Protein AF-A0AAW0W6K5-F1 (afdb_monomer_lite)

InterPro domains:
  IPR013633 siRNA-mediated silencing protein NRDE-2 [PTHR13471] (7-95)

Radius of gyration: 25.87 Å; chains: 1; bounding box: 77×44×67 Å

Secondary structure (DSSP, 8-state):
-HHHHHHHHHHHHHHHHTSHHHHT-HHHHHHHHHHHHHH-HHHHHHHHHHHHHH-TT-HHHHHHHHHH-GGGHHHHHHHHHHTTPPPSS-HHHHHHHHHHHHHHHHHHHTTSS------------

Structure (mmCIF, N/CA/C/O backbone):
data_AF-A0AAW0W6K5-F1
#
_entry.id   AF-A0AAW0W6K5-F1
#
loop_
_atom_site.group_PDB
_atom_site.id
_atom_site.type_symbol
_atom_site.label_atom_id
_atom_site.label_alt_id
_atom_site.label_comp_id
_atom_site.label_asym_id
_atom_site.label_entity_id
_atom_site.label_seq_id
_atom_site.pdbx_PDB_ins_code
_atom_site.Cartn_x
_atom_site.Cartn_y
_atom_site.Cartn_z
_atom_site.occupancy
_atom_site.B_iso_or_equiv
_atom_site.auth_seq_id
_atom_site.auth_comp_id
_atom_site.auth_asym_id
_atom_site.auth_atom_id
_atom_site.pdbx_PDB_model_num
ATOM 1 N N . GLY A 1 1 ? 2.054 -27.360 -5.277 1.00 45.12 1 GLY A N 1
ATOM 2 C CA . GLY A 1 1 ? 1.456 -26.796 -6.505 1.00 45.12 1 GLY A CA 1
ATOM 3 C C . GLY A 1 1 ? 1.586 -25.283 -6.573 1.00 45.12 1 GLY A C 1
ATOM 4 O O . GLY A 1 1 ? 2.397 -24.798 -7.345 1.00 45.12 1 GLY A O 1
ATOM 5 N N . LEU A 1 2 ? 0.851 -24.536 -5.741 1.00 44.41 2 LEU A N 1
ATOM 6 C CA . LEU A 1 2 ? 0.751 -23.063 -5.811 1.00 44.41 2 LEU A CA 1
ATOM 7 C C . LEU A 1 2 ? 1.974 -22.266 -5.303 1.00 44.41 2 LEU A C 1
ATOM 9 O O . LEU A 1 2 ? 2.202 -21.140 -5.736 1.00 44.41 2 LEU A O 1
ATOM 13 N N . LEU A 1 3 ? 2.807 -22.842 -4.431 1.00 55.03 3 LEU A N 1
ATOM 14 C CA . LEU A 1 3 ? 3.977 -22.144 -3.867 1.00 55.03 3 LEU A CA 1
ATOM 15 C C . LEU A 1 3 ? 5.143 -21.982 -4.868 1.00 55.03 3 LEU A C 1
ATOM 17 O O . LEU A 1 3 ? 5.935 -21.051 -4.759 1.00 55.03 3 LEU A O 1
ATOM 21 N N . SER A 1 4 ? 5.246 -22.854 -5.881 1.00 55.41 4 SER A N 1
ATOM 22 C CA . SER A 1 4 ? 6.337 -22.810 -6.874 1.00 55.41 4 SER A CA 1
ATOM 23 C C . SER A 1 4 ? 6.151 -21.683 -7.902 1.00 55.41 4 SER A C 1
ATOM 25 O O . SER A 1 4 ? 7.096 -20.956 -8.218 1.00 55.41 4 SER A O 1
ATOM 27 N N . CYS A 1 5 ? 4.919 -21.468 -8.383 1.00 62.62 5 CYS A N 1
ATOM 28 C CA . CYS A 1 5 ? 4.609 -20.355 -9.283 1.00 62.62 5 CYS A CA 1
ATOM 29 C C . CYS A 1 5 ? 4.612 -18.996 -8.568 1.00 62.62 5 CYS A C 1
ATOM 31 O O . CYS A 1 5 ? 4.923 -17.992 -9.210 1.00 62.62 5 CYS A O 1
ATOM 33 N N . GLY A 1 6 ? 4.352 -18.972 -7.254 1.00 77.75 6 GLY A N 1
ATOM 34 C CA . GLY A 1 6 ? 4.415 -17.765 -6.426 1.00 77.75 6 GLY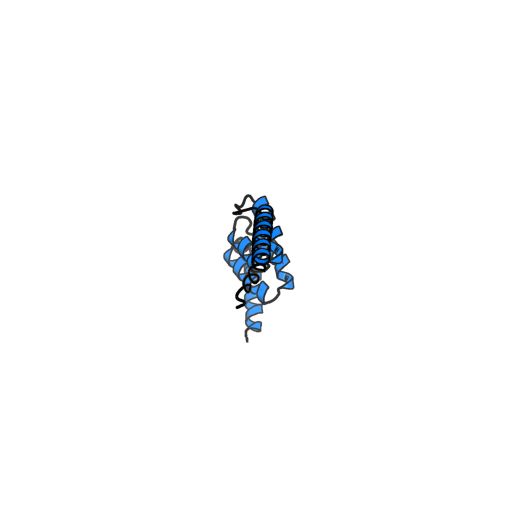 A CA 1
ATOM 35 C C . GLY A 1 6 ? 5.779 -17.077 -6.494 1.00 77.75 6 GLY A C 1
ATOM 36 O O . GLY A 1 6 ? 5.845 -15.896 -6.820 1.00 77.75 6 GLY A O 1
ATOM 37 N N . HIS A 1 7 ? 6.878 -17.822 -6.326 1.00 84.56 7 HIS A N 1
ATOM 38 C CA . HIS A 1 7 ? 8.234 -17.257 -6.398 1.00 84.56 7 HIS A CA 1
ATOM 39 C C . HIS A 1 7 ? 8.591 -16.702 -7.785 1.00 84.56 7 HIS A C 1
ATOM 41 O O . HIS A 1 7 ? 9.264 -15.676 -7.899 1.00 84.56 7 HIS A O 1
ATOM 47 N N . ARG A 1 8 ? 8.147 -17.363 -8.864 1.00 89.56 8 ARG A N 1
ATOM 48 C CA . ARG A 1 8 ? 8.369 -16.866 -10.232 1.00 89.56 8 ARG A CA 1
ATOM 49 C C . ARG A 1 8 ? 7.598 -15.573 -10.476 1.00 89.56 8 ARG A C 1
ATOM 51 O O . ARG A 1 8 ? 8.182 -14.620 -10.988 1.00 89.56 8 ARG A O 1
ATOM 58 N N . LEU A 1 9 ? 6.322 -15.538 -10.094 1.00 92.25 9 LEU A N 1
ATOM 59 C CA . LEU A 1 9 ? 5.481 -14.352 -10.229 1.00 92.25 9 LEU A CA 1
ATOM 60 C C . LEU A 1 9 ? 6.034 -13.191 -9.396 1.00 92.25 9 LEU A C 1
ATOM 62 O O .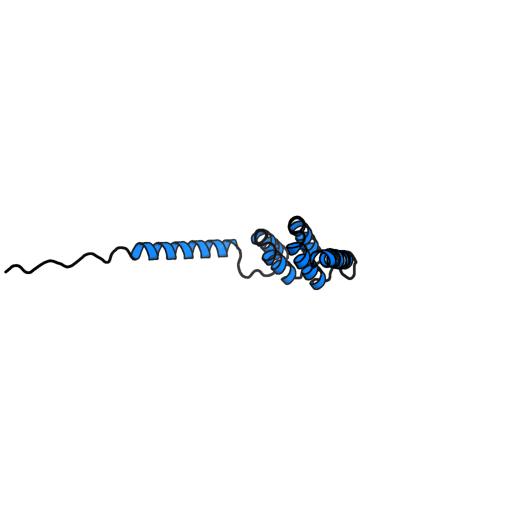 LEU A 1 9 ? 6.198 -12.092 -9.918 1.00 92.25 9 LEU A O 1
ATOM 66 N N . GLU A 1 10 ? 6.416 -13.452 -8.147 1.00 92.44 10 GLU A N 1
ATOM 67 C CA . GLU A 1 10 ? 7.037 -12.462 -7.269 1.00 92.44 10 GLU A CA 1
ATOM 68 C C . GLU A 1 10 ? 8.308 -11.886 -7.894 1.00 92.44 10 GLU A C 1
ATOM 70 O O . GLU A 1 10 ? 8.485 -10.672 -7.942 1.00 92.44 10 GLU A O 1
ATOM 75 N N . ASN A 1 11 ? 9.170 -12.737 -8.456 1.00 93.88 11 ASN A N 1
ATOM 76 C CA . ASN A 1 11 ? 10.382 -12.291 -9.135 1.00 93.88 11 ASN A CA 1
ATOM 77 C C . ASN A 1 11 ? 10.092 -11.401 -10.349 1.00 93.88 11 ASN A C 1
ATOM 79 O O . ASN A 1 11 ? 10.813 -10.424 -10.560 1.00 93.88 11 ASN A O 1
ATOM 83 N N . VAL A 1 12 ? 9.066 -11.719 -11.144 1.00 95.19 12 VAL A N 1
ATOM 84 C CA . VAL A 1 12 ? 8.657 -10.890 -12.289 1.00 95.19 12 VAL A CA 1
ATOM 85 C C . VAL A 1 12 ? 8.120 -9.544 -11.811 1.00 95.19 12 VAL A C 1
ATOM 87 O O . VAL A 1 12 ? 8.580 -8.511 -12.293 1.00 95.19 12 VAL A O 1
ATOM 90 N N . LEU A 1 13 ? 7.214 -9.539 -10.831 1.00 96.19 13 LEU A N 1
ATOM 91 C CA . LEU A 1 13 ? 6.620 -8.315 -10.289 1.00 96.19 13 LEU A CA 1
ATOM 92 C C . LEU A 1 13 ? 7.673 -7.424 -9.630 1.00 96.19 13 LEU A C 1
ATOM 94 O O . LEU A 1 13 ? 7.770 -6.246 -9.963 1.00 96.19 13 LEU A O 1
ATOM 98 N N . ARG A 1 14 ? 8.543 -8.000 -8.793 1.00 96.00 14 ARG A N 1
ATOM 99 C CA . ARG A 1 14 ? 9.673 -7.316 -8.152 1.00 96.00 14 ARG A CA 1
ATOM 100 C C . ARG A 1 14 ? 10.598 -6.650 -9.165 1.00 96.00 14 ARG A C 1
ATOM 102 O O . ARG A 1 14 ? 11.005 -5.505 -8.970 1.00 96.00 14 ARG A O 1
ATOM 109 N N . LYS A 1 15 ? 10.945 -7.352 -10.249 1.00 96.31 15 LYS A N 1
ATOM 110 C CA . LYS A 1 15 ? 11.736 -6.777 -11.348 1.00 96.31 15 LYS A CA 1
ATOM 111 C C . LYS A 1 15 ? 10.965 -5.671 -12.064 1.00 96.31 15 LYS A C 1
ATOM 113 O O . LYS A 1 15 ? 11.560 -4.646 -12.379 1.00 96.31 15 LYS A O 1
ATOM 118 N N . GLY A 1 16 ? 9.669 -5.862 -12.292 1.00 96.62 16 GLY A N 1
ATOM 119 C CA . GLY A 1 16 ? 8.806 -4.880 -12.936 1.00 96.62 16 GLY A CA 1
ATOM 120 C C . GLY A 1 16 ? 8.749 -3.560 -12.164 1.00 96.62 16 GLY A C 1
ATOM 121 O O . GLY A 1 16 ? 9.069 -2.518 -12.729 1.00 96.62 16 GLY A O 1
ATOM 122 N N . VAL A 1 17 ? 8.461 -3.604 -10.859 1.00 97.25 17 VAL A N 1
ATOM 123 C CA . VAL A 1 17 ? 8.404 -2.401 -10.006 1.00 97.25 17 VAL A CA 1
ATOM 124 C C . VAL A 1 17 ? 9.773 -1.768 -9.736 1.00 97.25 17 VAL A C 1
ATOM 126 O O . VAL A 1 17 ? 9.847 -0.664 -9.212 1.00 97.25 17 VAL A O 1
ATOM 129 N N . SER A 1 18 ? 10.877 -2.451 -10.057 1.00 95.81 18 SER A N 1
ATOM 130 C CA . SER A 1 18 ? 12.235 -1.916 -9.860 1.00 95.81 18 SER A CA 1
ATOM 131 C C . SER A 1 18 ? 12.776 -1.167 -11.081 1.00 95.81 18 SER A C 1
ATOM 133 O O . SER A 1 18 ? 13.848 -0.578 -11.000 1.00 95.81 18 SER A O 1
ATOM 135 N N . ARG A 1 19 ? 12.070 -1.190 -12.218 1.00 95.12 19 ARG A N 1
ATOM 136 C CA . ARG A 1 19 ? 12.485 -0.510 -13.455 1.00 95.12 19 ARG A CA 1
ATOM 137 C C . ARG A 1 19 ? 11.748 0.828 -13.614 1.00 95.12 19 ARG A C 1
ATOM 139 O O . ARG A 1 19 ? 10.573 0.877 -13.265 1.00 95.12 19 ARG A O 1
ATOM 146 N N . PRO A 1 20 ? 12.356 1.866 -14.220 1.00 90.94 20 PRO A N 1
ATOM 147 C CA . PRO A 1 20 ? 11.713 3.172 -14.421 1.00 90.94 20 PRO A CA 1
ATOM 148 C C . PRO A 1 20 ? 10.323 3.168 -15.093 1.00 90.94 20 PRO A C 1
ATOM 150 O O . PRO A 1 20 ? 9.470 3.936 -14.669 1.00 90.94 20 PRO A O 1
ATOM 153 N N . PRO A 1 21 ? 10.016 2.324 -16.100 1.00 86.12 21 PRO A N 1
ATOM 154 C CA . PRO A 1 21 ? 8.655 2.286 -16.646 1.00 86.12 21 PRO A CA 1
ATOM 155 C C . PRO A 1 21 ? 7.628 1.639 -15.700 1.00 86.12 21 PRO A C 1
ATOM 157 O O . PRO A 1 21 ? 6.433 1.869 -15.846 1.00 86.12 21 PRO A O 1
ATOM 160 N N . GLY A 1 22 ? 8.064 0.797 -14.758 1.00 93.12 22 GLY A N 1
ATOM 161 C CA . GLY A 1 22 ? 7.172 0.019 -13.894 1.00 93.12 22 GLY A CA 1
ATOM 162 C C . GLY A 1 22 ? 7.098 0.516 -12.453 1.00 93.12 22 GLY A C 1
ATOM 163 O O . GLY A 1 22 ? 6.103 0.261 -11.778 1.00 93.12 22 GLY A O 1
ATOM 164 N N . ASN A 1 23 ? 8.105 1.247 -11.974 1.00 95.88 23 ASN A N 1
ATOM 165 C CA . ASN A 1 23 ? 8.136 1.757 -10.607 1.00 95.88 23 ASN A CA 1
ATOM 166 C C . ASN A 1 23 ? 7.049 2.811 -10.359 1.00 95.88 23 ASN A C 1
ATOM 168 O O . ASN A 1 23 ? 6.595 2.905 -9.239 1.00 95.88 23 ASN A O 1
ATOM 172 N N . HIS A 1 24 ? 6.553 3.537 -11.358 1.00 96.25 24 HIS A N 1
ATOM 173 C CA . HIS A 1 24 ? 5.425 4.466 -11.194 1.00 96.25 24 HIS A CA 1
ATOM 174 C C . HIS A 1 24 ? 4.084 3.877 -11.655 1.00 96.25 24 HIS A C 1
ATOM 176 O O . HIS A 1 24 ? 3.102 4.604 -11.770 1.00 96.25 24 HIS A O 1
ATOM 182 N N . CYS A 1 25 ? 4.018 2.566 -11.928 1.00 97.19 25 CYS A N 1
ATOM 183 C CA . CYS A 1 25 ? 2.801 1.893 -12.378 1.00 97.19 25 CYS A CA 1
ATOM 184 C C . CYS A 1 25 ? 1.965 1.407 -11.177 1.00 97.19 25 CYS A C 1
ATOM 186 O O . CYS A 1 25 ? 2.339 0.417 -10.537 1.00 97.19 25 CYS A O 1
ATOM 188 N N . PRO A 1 26 ? 0.798 2.011 -10.879 1.00 97.19 26 PRO A N 1
ATOM 189 C CA . PRO A 1 26 ? 0.045 1.659 -9.677 1.00 97.19 26 PRO A CA 1
ATOM 190 C C . PRO A 1 26 ? -0.527 0.244 -9.729 1.00 97.19 26 PRO A C 1
ATOM 192 O O . PRO A 1 26 ? -0.542 -0.449 -8.719 1.00 97.19 26 PRO A O 1
ATOM 195 N N . LEU A 1 27 ? -0.968 -0.216 -10.904 1.00 97.25 27 LEU A N 1
ATOM 196 C CA . LEU A 1 27 ? -1.498 -1.574 -11.073 1.00 97.25 27 LEU A CA 1
ATOM 197 C C . LEU A 1 27 ? -0.449 -2.636 -10.729 1.00 97.25 27 LEU A C 1
ATOM 199 O O . LEU A 1 27 ? -0.766 -3.630 -10.076 1.00 97.25 27 LEU A O 1
ATOM 203 N N . LEU A 1 28 ? 0.806 -2.398 -11.116 1.00 97.38 28 LEU A N 1
ATOM 204 C CA . LEU A 1 28 ? 1.903 -3.317 -10.848 1.00 97.38 28 LEU A CA 1
ATOM 205 C C . LEU A 1 28 ? 2.231 -3.385 -9.351 1.00 97.38 28 LEU A C 1
ATOM 207 O O . LEU A 1 28 ? 2.424 -4.477 -8.817 1.00 97.38 28 LEU A O 1
ATOM 211 N N . TRP A 1 29 ? 2.219 -2.240 -8.663 1.00 98.06 29 TRP A N 1
ATOM 212 C CA . TRP A 1 29 ? 2.364 -2.189 -7.206 1.00 98.06 29 TRP A CA 1
ATOM 213 C C . TRP A 1 29 ? 1.232 -2.889 -6.476 1.00 98.06 29 TRP A C 1
ATOM 215 O O . TRP A 1 29 ? 1.501 -3.681 -5.580 1.00 98.06 29 TRP A O 1
ATOM 225 N N . ARG A 1 30 ? -0.020 -2.643 -6.868 1.00 97.88 30 ARG A N 1
ATOM 226 C CA . ARG A 1 30 ? -1.193 -3.279 -6.251 1.00 97.88 30 ARG A CA 1
ATOM 227 C C . ARG A 1 30 ? -1.125 -4.801 -6.370 1.00 97.88 30 ARG A C 1
ATOM 229 O O . ARG A 1 30 ? -1.336 -5.499 -5.382 1.00 97.88 30 ARG A O 1
ATOM 236 N N . LEU A 1 31 ? -0.745 -5.314 -7.543 1.00 96.75 31 LEU A N 1
ATOM 237 C CA . LEU A 1 31 ? -0.563 -6.750 -7.761 1.00 96.75 31 LEU A CA 1
ATOM 238 C C . LEU A 1 31 ? 0.595 -7.321 -6.925 1.00 96.75 31 LEU A C 1
ATOM 240 O O . LEU A 1 31 ? 0.467 -8.399 -6.346 1.00 96.75 31 LEU A O 1
ATOM 244 N N . TYR A 1 32 ? 1.713 -6.597 -6.831 1.00 97.25 32 TYR A N 1
ATOM 245 C CA . TYR A 1 32 ? 2.862 -7.034 -6.038 1.00 97.25 32 TYR A CA 1
ATOM 246 C C . TYR A 1 32 ? 2.569 -7.036 -4.532 1.00 97.25 32 TYR A C 1
ATOM 248 O O . TYR A 1 32 ? 2.897 -8.006 -3.851 1.00 97.25 32 TYR A O 1
ATOM 256 N N . LEU A 1 33 ? 1.897 -5.999 -4.028 1.00 97.62 33 LEU A N 1
ATOM 257 C CA . LEU A 1 33 ? 1.448 -5.904 -2.639 1.00 97.62 33 LEU A CA 1
ATOM 258 C C . LEU A 1 33 ? 0.485 -7.038 -2.283 1.00 97.62 33 LEU A C 1
ATOM 260 O O . LEU A 1 33 ? 0.687 -7.699 -1.268 1.00 97.62 33 LEU A O 1
ATOM 264 N N . ALA A 1 34 ? -0.513 -7.305 -3.132 1.00 96.31 34 ALA A N 1
ATOM 265 C CA . ALA A 1 34 ? -1.461 -8.395 -2.918 1.00 96.31 34 ALA A CA 1
ATOM 266 C C . ALA A 1 34 ? -0.755 -9.758 -2.848 1.00 96.31 34 ALA A C 1
ATOM 268 O O . ALA A 1 34 ? -1.036 -10.556 -1.955 1.00 96.31 34 ALA A O 1
ATOM 269 N N . LEU A 1 35 ? 0.214 -10.010 -3.737 1.00 95.50 35 LEU A N 1
ATOM 270 C CA . LEU A 1 35 ? 0.996 -11.244 -3.698 1.00 95.50 35 LEU A CA 1
ATOM 271 C C . LEU A 1 35 ? 1.812 -11.350 -2.403 1.00 95.50 35 LEU A C 1
ATOM 273 O O . LEU A 1 35 ? 1.708 -12.353 -1.700 1.00 95.50 35 LEU A O 1
ATOM 277 N N . VAL A 1 36 ? 2.580 -10.315 -2.053 1.00 95.44 36 VAL A N 1
ATOM 278 C CA . VAL A 1 36 ? 3.447 -10.319 -0.862 1.00 95.44 36 VAL A CA 1
ATOM 279 C C . VAL A 1 36 ? 2.649 -10.399 0.436 1.00 95.44 36 VAL A C 1
ATOM 281 O O . VAL A 1 36 ? 3.107 -11.037 1.379 1.00 95.44 36 VAL A O 1
ATOM 284 N N . ALA A 1 37 ? 1.440 -9.840 0.486 1.00 95.31 37 ALA A N 1
ATOM 285 C CA . ALA A 1 37 ? 0.554 -9.996 1.635 1.00 95.31 37 ALA A CA 1
ATOM 286 C C . ALA A 1 37 ? 0.218 -11.470 1.913 1.00 95.31 37 ALA A C 1
ATOM 288 O O . ALA A 1 37 ? 0.149 -11.876 3.070 1.00 95.31 37 ALA A O 1
ATOM 289 N N . THR A 1 38 ? 0.074 -12.281 0.859 1.00 92.31 38 THR A N 1
ATOM 290 C CA . THR A 1 38 ? -0.212 -13.719 0.986 1.00 92.31 38 THR A CA 1
ATOM 291 C C . THR A 1 38 ? 1.038 -14.577 1.182 1.00 92.31 38 THR A C 1
ATOM 293 O O . THR A 1 38 ? 0.972 -15.595 1.866 1.00 92.31 38 THR A O 1
ATOM 296 N N . THR A 1 39 ? 2.182 -14.195 0.601 1.00 91.81 39 THR A N 1
ATOM 297 C CA . THR A 1 39 ? 3.394 -15.034 0.612 1.00 91.81 39 THR A CA 1
ATOM 298 C C . THR A 1 39 ? 4.389 -14.661 1.708 1.00 91.81 39 THR A C 1
ATOM 300 O O . THR A 1 39 ? 5.051 -15.537 2.260 1.00 91.81 39 THR A O 1
ATOM 303 N N . GLN A 1 40 ? 4.539 -13.370 2.014 1.00 92.19 40 GLN A N 1
ATOM 304 C CA . GLN A 1 40 ? 5.583 -12.831 2.890 1.00 92.19 40 GLN A CA 1
ATOM 305 C C . GLN A 1 40 ? 5.069 -11.628 3.709 1.00 92.19 40 GLN A C 1
ATOM 307 O O . GLN A 1 40 ? 5.607 -10.521 3.594 1.00 92.19 40 GLN A O 1
ATOM 312 N N . PRO A 1 41 ? 4.080 -11.824 4.603 1.00 92.19 41 PRO A N 1
ATOM 313 C CA . PRO A 1 41 ? 3.440 -10.730 5.343 1.00 92.19 41 PRO A CA 1
ATOM 314 C C . PRO A 1 41 ? 4.426 -9.911 6.190 1.00 92.19 41 PRO A C 1
ATOM 316 O O . PRO A 1 41 ? 4.257 -8.706 6.350 1.00 92.19 41 PRO A O 1
ATOM 319 N N . LYS A 1 42 ? 5.525 -10.524 6.659 1.00 95.56 42 LYS A N 1
ATOM 320 C CA . LYS A 1 42 ? 6.592 -9.837 7.410 1.00 95.56 42 LYS A CA 1
ATOM 321 C C . LYS A 1 42 ? 7.275 -8.711 6.620 1.00 95.56 42 LYS A C 1
ATOM 323 O O . LYS A 1 42 ? 7.768 -7.769 7.226 1.00 95.56 42 LYS A O 1
ATOM 328 N N . LYS A 1 43 ? 7.308 -8.796 5.284 1.00 95.19 43 LYS A N 1
ATOM 329 C CA . LYS A 1 43 ? 7.905 -7.776 4.400 1.00 95.19 43 LYS A CA 1
ATOM 330 C C . LYS A 1 43 ? 6.888 -6.762 3.879 1.00 95.19 43 LYS A C 1
ATOM 332 O O . LYS A 1 43 ? 7.270 -5.786 3.237 1.00 95.19 43 LYS A O 1
ATOM 337 N N . LEU A 1 44 ? 5.597 -6.986 4.132 1.00 97.06 44 LEU A N 1
ATOM 338 C CA . LEU A 1 44 ? 4.524 -6.192 3.544 1.00 97.06 44 LEU A CA 1
ATOM 339 C C . LEU A 1 44 ? 4.618 -4.717 3.946 1.00 97.06 44 LEU A C 1
ATOM 341 O O . LEU A 1 44 ? 4.442 -3.857 3.092 1.00 97.06 44 LEU A O 1
ATOM 345 N N . ARG A 1 45 ? 4.950 -4.417 5.208 1.00 98.00 45 ARG A N 1
ATOM 346 C CA . ARG A 1 45 ? 5.030 -3.033 5.703 1.00 98.00 45 ARG A CA 1
ATOM 347 C C . ARG A 1 45 ? 6.088 -2.207 4.968 1.00 98.00 45 ARG A C 1
ATOM 349 O O . ARG A 1 45 ? 5.791 -1.125 4.476 1.00 98.00 45 ARG A O 1
ATOM 356 N N . GLU A 1 46 ? 7.305 -2.734 4.848 1.00 97.75 46 GLU A N 1
ATOM 357 C CA . GLU A 1 46 ? 8.381 -2.084 4.087 1.00 97.75 46 GLU A CA 1
ATOM 358 C C . GLU A 1 46 ? 7.967 -1.872 2.624 1.00 97.75 46 GLU A C 1
ATOM 360 O O . GLU A 1 46 ? 8.158 -0.798 2.048 1.00 97.75 46 GLU A O 1
ATOM 365 N N . LEU A 1 47 ? 7.330 -2.888 2.034 1.00 97.94 47 LEU A N 1
ATOM 366 C CA . LEU A 1 47 ? 6.877 -2.826 0.654 1.00 97.94 47 LEU A CA 1
ATOM 367 C C . LEU A 1 47 ? 5.759 -1.797 0.440 1.00 97.94 47 LEU A C 1
ATOM 369 O O . LEU A 1 47 ? 5.753 -1.134 -0.596 1.00 97.94 47 LEU A O 1
ATOM 373 N N . ILE A 1 48 ? 4.855 -1.635 1.409 1.00 98.31 48 ILE A N 1
ATOM 374 C CA . ILE A 1 48 ? 3.814 -0.603 1.411 1.00 98.31 48 ILE A CA 1
ATOM 375 C C . ILE A 1 48 ? 4.455 0.779 1.292 1.00 98.31 48 ILE A C 1
ATOM 377 O O . ILE A 1 48 ? 4.126 1.508 0.360 1.00 98.31 48 ILE A O 1
ATOM 381 N N . TYR A 1 49 ? 5.415 1.134 2.153 1.00 97.94 49 TYR A N 1
ATOM 382 C CA . TYR A 1 49 ? 6.054 2.453 2.065 1.00 97.94 49 TYR A CA 1
ATOM 383 C C . TYR A 1 49 ? 6.748 2.678 0.730 1.00 97.94 49 TYR A C 1
ATOM 385 O O . TYR A 1 49 ? 6.658 3.767 0.164 1.00 97.94 49 TYR A O 1
ATOM 393 N N . ARG A 1 50 ? 7.400 1.641 0.196 1.00 97.75 50 ARG A N 1
ATOM 394 C CA . ARG A 1 50 ? 8.025 1.718 -1.123 1.00 97.75 50 ARG A CA 1
ATOM 395 C C . ARG A 1 50 ? 6.990 1.934 -2.232 1.00 97.75 50 ARG A C 1
ATOM 397 O O . ARG A 1 50 ? 7.224 2.724 -3.139 1.00 97.75 50 ARG A O 1
ATOM 404 N N . ALA A 1 51 ? 5.839 1.272 -2.166 1.00 97.94 51 ALA A N 1
ATOM 405 C CA . ALA A 1 51 ? 4.762 1.490 -3.127 1.00 97.94 51 ALA A CA 1
ATOM 406 C C . ALA A 1 51 ? 4.222 2.927 -3.054 1.00 97.94 51 ALA A C 1
ATOM 408 O O . ALA A 1 51 ? 4.032 3.569 -4.087 1.00 97.94 51 ALA A O 1
ATOM 409 N N . LEU A 1 52 ? 4.018 3.452 -1.842 1.00 97.56 52 LEU A N 1
ATOM 410 C CA . LEU A 1 52 ? 3.511 4.808 -1.620 1.00 97.56 52 LEU A CA 1
ATOM 411 C C . LEU A 1 52 ? 4.507 5.887 -2.054 1.00 97.56 52 LEU A C 1
ATOM 413 O O . LEU A 1 52 ? 4.094 6.894 -2.624 1.00 97.56 52 LEU A O 1
ATOM 417 N N . SER A 1 53 ? 5.811 5.675 -1.849 1.00 96.06 53 SER A N 1
ATOM 418 C CA . SER A 1 53 ? 6.836 6.626 -2.293 1.00 96.06 53 SER A CA 1
ATOM 419 C C . SER A 1 53 ? 6.898 6.740 -3.817 1.00 96.06 53 SER A C 1
ATOM 421 O O . SER A 1 53 ? 7.116 7.831 -4.342 1.00 96.06 53 SER A O 1
ATOM 423 N N . HIS A 1 54 ? 6.647 5.645 -4.539 1.00 97.31 54 HIS A N 1
ATOM 424 C CA . HIS A 1 54 ? 6.613 5.665 -5.996 1.00 97.31 54 HIS A CA 1
ATOM 425 C C . HIS A 1 54 ? 5.248 6.040 -6.600 1.00 97.31 54 HIS A C 1
ATOM 427 O O . HIS A 1 54 ? 5.204 6.507 -7.740 1.00 97.31 54 HIS A O 1
ATOM 433 N N . CYS A 1 55 ? 4.143 5.859 -5.869 1.00 96.25 55 CYS A N 1
ATOM 434 C CA . CYS A 1 55 ? 2.779 6.178 -6.317 1.00 96.25 55 CYS A CA 1
ATOM 435 C C . CYS A 1 55 ? 2.049 7.171 -5.379 1.00 96.25 55 CYS A C 1
ATOM 437 O O . CYS A 1 55 ? 0.934 6.878 -4.934 1.00 96.25 55 CYS A O 1
ATOM 439 N N . PRO A 1 56 ? 2.612 8.363 -5.099 1.00 95.31 56 PRO A N 1
ATOM 440 C CA . PRO A 1 56 ? 2.107 9.248 -4.044 1.00 95.31 56 PRO A CA 1
ATOM 441 C C . PRO A 1 56 ? 0.732 9.873 -4.337 1.00 95.31 56 PRO A C 1
ATOM 443 O O . PRO A 1 56 ? -0.016 10.184 -3.419 1.00 95.31 56 PRO A O 1
ATOM 446 N N . GLY A 1 57 ? 0.366 10.054 -5.611 1.00 94.25 57 GLY A N 1
ATOM 447 C CA . GLY A 1 57 ? -0.911 10.672 -6.006 1.00 94.25 57 GLY A CA 1
ATOM 448 C C . GLY A 1 57 ? -2.072 9.688 -6.176 1.00 94.25 57 GLY A C 1
ATOM 449 O O . GLY A 1 57 ? -3.164 10.078 -6.584 1.00 94.25 57 GLY A O 1
ATOM 450 N N . VAL A 1 58 ? -1.856 8.394 -5.926 1.00 97.00 58 VAL A N 1
ATOM 451 C CA . VAL A 1 58 ? -2.806 7.353 -6.334 1.00 97.00 58 VAL A CA 1
ATOM 452 C C . VAL A 1 58 ? -3.533 6.787 -5.124 1.00 97.00 58 VAL A C 1
ATOM 454 O O . VAL A 1 58 ? -3.117 5.789 -4.537 1.00 97.00 58 VAL A O 1
ATOM 457 N N . LYS A 1 59 ? -4.679 7.394 -4.785 1.00 96.81 59 LYS A N 1
ATOM 458 C CA . LYS A 1 59 ? -5.479 7.045 -3.594 1.00 96.81 59 LYS A CA 1
ATOM 459 C C . LYS A 1 59 ? -5.768 5.550 -3.464 1.00 96.81 59 LYS A C 1
ATOM 461 O O . LYS A 1 59 ? -5.766 5.018 -2.360 1.00 96.81 59 LYS A O 1
ATOM 466 N N . SER A 1 60 ? -6.012 4.858 -4.576 1.00 97.38 60 SER A N 1
ATOM 467 C CA . SER A 1 60 ? -6.327 3.429 -4.542 1.00 97.38 60 SER A CA 1
ATOM 468 C C . SER A 1 60 ? -5.191 2.572 -3.980 1.00 97.38 60 SER A C 1
ATOM 470 O O . SER A 1 60 ? -5.478 1.541 -3.388 1.00 97.38 60 SER A O 1
ATOM 472 N N . VAL A 1 61 ? -3.925 2.985 -4.136 1.00 98.06 61 VAL A N 1
ATOM 473 C CA . VAL A 1 61 ? -2.780 2.270 -3.546 1.00 98.06 61 VAL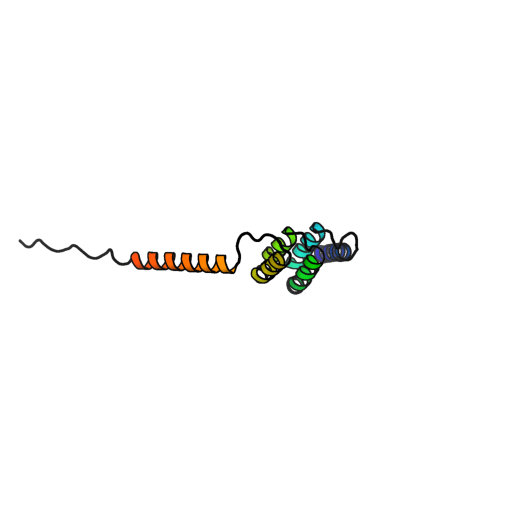 A CA 1
ATOM 474 C C . VAL A 1 61 ? -2.822 2.394 -2.024 1.00 98.06 61 VAL A C 1
ATOM 476 O O . VAL A 1 61 ? -2.741 1.386 -1.337 1.00 98.06 61 VAL A O 1
ATOM 479 N N . TYR A 1 62 ? -3.063 3.598 -1.498 1.00 98.12 62 TYR A N 1
ATOM 480 C CA . TYR A 1 62 ? -3.239 3.832 -0.059 1.00 98.12 62 TYR A CA 1
ATOM 481 C C . TYR A 1 62 ? -4.393 3.001 0.518 1.00 98.12 62 TYR A C 1
ATOM 483 O O . TYR A 1 62 ? -4.236 2.358 1.553 1.00 98.12 62 TYR A O 1
ATOM 491 N N . LEU A 1 63 ? -5.541 2.965 -0.167 1.00 97.50 63 LEU A N 1
ATOM 492 C CA . LEU A 1 63 ? -6.696 2.176 0.277 1.00 97.50 63 LEU A CA 1
ATOM 493 C C . LEU A 1 63 ? -6.409 0.671 0.281 1.00 97.50 63 LEU A C 1
ATOM 495 O O . LEU A 1 63 ? -6.859 -0.034 1.181 1.00 97.50 63 LEU A O 1
ATOM 499 N N . ASP A 1 64 ? -5.646 0.176 -0.691 1.00 98.06 64 ASP A N 1
ATOM 500 C CA . ASP A 1 64 ? -5.215 -1.218 -0.684 1.00 98.06 64 ASP A CA 1
ATOM 501 C C . ASP A 1 64 ? -4.248 -1.502 0.471 1.00 98.06 64 ASP A C 1
ATOM 503 O O . ASP A 1 64 ? -4.378 -2.542 1.106 1.00 98.06 64 ASP A O 1
ATOM 507 N N . CYS A 1 65 ? -3.349 -0.577 0.819 1.00 97.88 65 CYS A N 1
ATOM 508 C CA . CYS A 1 65 ? -2.484 -0.725 1.994 1.00 97.88 65 CYS A CA 1
ATOM 509 C C . CYS A 1 65 ? -3.295 -0.890 3.288 1.00 97.88 65 CYS A C 1
ATOM 511 O O . CYS A 1 65 ? -2.986 -1.778 4.078 1.00 97.88 65 CYS A O 1
ATOM 513 N N . VAL A 1 66 ? -4.364 -0.104 3.478 1.00 97.38 66 VAL A N 1
ATOM 514 C CA . VAL A 1 66 ? -5.277 -0.252 4.632 1.00 97.38 66 VAL A CA 1
ATOM 515 C C . VAL A 1 66 ? -5.983 -1.606 4.610 1.00 97.38 66 VAL A C 1
ATOM 517 O O . VAL A 1 66 ? -6.082 -2.262 5.640 1.00 97.38 66 VAL A O 1
ATOM 520 N N . ARG A 1 67 ? -6.455 -2.056 3.441 1.00 97.50 67 ARG A N 1
ATOM 521 C CA . ARG A 1 67 ? -7.114 -3.367 3.309 1.00 97.50 67 ARG A CA 1
ATOM 522 C C . ARG A 1 67 ? -6.172 -4.528 3.620 1.00 97.50 67 ARG A C 1
ATOM 524 O O . ARG A 1 67 ? -6.583 -5.482 4.266 1.00 97.50 67 ARG A O 1
ATOM 531 N N . LEU A 1 68 ? -4.933 -4.457 3.138 1.00 97.56 68 LEU A N 1
ATOM 532 C CA . LEU A 1 68 ? -3.931 -5.510 3.312 1.00 97.56 68 LEU A CA 1
ATOM 533 C C . LEU A 1 68 ? -3.303 -5.489 4.712 1.00 97.56 68 LEU A C 1
ATOM 535 O O . LEU A 1 68 ? -2.876 -6.531 5.204 1.00 97.56 68 LEU A O 1
ATOM 539 N N . MET A 1 69 ? -3.236 -4.319 5.353 1.00 97.44 69 MET A N 1
ATOM 540 C CA . MET A 1 69 ? -2.707 -4.146 6.704 1.00 97.44 69 MET A CA 1
ATOM 541 C C . MET A 1 69 ? -3.552 -3.129 7.495 1.00 97.44 69 MET A C 1
ATOM 543 O O . MET A 1 69 ? -3.157 -1.967 7.626 1.00 97.44 69 MET A O 1
ATOM 547 N N . PRO A 1 70 ? -4.690 -3.556 8.080 1.00 96.19 70 PRO A N 1
ATOM 548 C CA . PRO A 1 70 ? -5.603 -2.661 8.803 1.00 96.19 70 PRO A CA 1
ATOM 549 C C . PRO A 1 70 ? -4.946 -1.889 9.953 1.00 96.19 70 PRO A C 1
ATOM 551 O O . PRO A 1 70 ? -5.299 -0.740 10.209 1.00 96.19 70 PRO A O 1
ATOM 554 N N . GLY A 1 71 ? -3.924 -2.470 10.593 1.00 96.44 71 GLY A N 1
ATOM 555 C CA . GLY A 1 71 ? 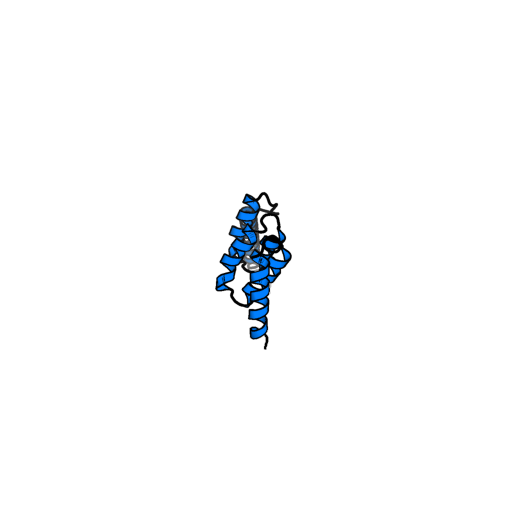-3.144 -1.812 11.647 1.00 96.44 71 GLY A CA 1
ATOM 556 C C . GLY A 1 71 ? -2.398 -0.544 11.202 1.00 96.44 71 GLY A C 1
ATOM 557 O O . GLY A 1 71 ? -1.943 0.215 12.050 1.00 96.44 71 GLY A O 1
ATOM 558 N N . MET A 1 72 ? -2.290 -0.279 9.895 1.00 96.88 72 MET A N 1
ATOM 559 C CA . MET A 1 72 ? -1.713 0.959 9.363 1.00 96.88 72 MET A CA 1
ATOM 560 C C . MET A 1 72 ? -2.752 2.058 9.096 1.00 96.88 72 MET A C 1
ATOM 562 O O . MET A 1 72 ? -2.373 3.106 8.584 1.00 96.88 72 MET A O 1
ATOM 566 N N . LEU A 1 73 ? -4.041 1.870 9.416 1.00 96.19 73 LEU A N 1
ATOM 567 C CA . LEU A 1 73 ? -5.104 2.832 9.080 1.00 96.19 73 LEU A CA 1
ATOM 568 C C . LEU A 1 73 ? -4.749 4.279 9.458 1.00 96.19 73 LEU A C 1
ATOM 570 O O . LEU A 1 73 ? -4.775 5.153 8.594 1.00 96.19 73 LEU A O 1
ATOM 574 N N . LYS A 1 74 ? -4.373 4.519 10.721 1.00 95.50 74 LYS A N 1
ATOM 575 C CA . LYS A 1 74 ? -4.024 5.859 11.220 1.00 95.50 74 LYS A CA 1
ATOM 576 C C . LYS A 1 74 ? -2.863 6.477 10.448 1.00 95.50 74 LYS A C 1
ATOM 578 O O . LYS A 1 74 ? -2.935 7.617 10.007 1.00 95.50 74 LYS A O 1
ATOM 583 N N . GLU A 1 75 ? -1.818 5.693 10.231 1.00 96.56 75 GLU A N 1
ATOM 584 C CA . GLU A 1 75 ? -0.634 6.125 9.497 1.00 96.56 75 GLU A CA 1
ATOM 585 C C . GLU A 1 75 ? -0.947 6.452 8.031 1.00 96.56 75 GLU A C 1
ATOM 587 O O . GLU A 1 75 ? -0.536 7.490 7.519 1.00 96.56 75 GLU A O 1
ATOM 592 N N . ILE A 1 76 ? -1.729 5.607 7.358 1.00 96.88 76 ILE A N 1
ATOM 593 C CA . ILE A 1 76 ? -2.130 5.828 5.968 1.00 96.88 76 ILE A CA 1
ATOM 594 C C . ILE A 1 76 ? -3.031 7.060 5.832 1.00 96.88 76 ILE A C 1
ATOM 596 O O . ILE A 1 76 ? -2.876 7.818 4.874 1.00 96.88 76 ILE A O 1
ATOM 600 N N . VAL A 1 77 ? -3.956 7.279 6.770 1.00 96.19 77 VAL A N 1
ATOM 601 C CA . VAL A 1 77 ? -4.801 8.482 6.789 1.00 96.19 77 VAL A CA 1
ATOM 602 C C . VAL A 1 77 ? -3.955 9.736 6.987 1.00 96.19 77 VAL A C 1
ATOM 604 O O . VAL A 1 77 ? -4.135 10.690 6.236 1.00 96.19 77 VAL A O 1
ATOM 607 N N . ASN A 1 78 ? -2.984 9.716 7.903 1.00 95.06 78 ASN A N 1
ATOM 608 C CA . ASN A 1 78 ? -2.058 10.834 8.090 1.00 95.06 78 ASN A CA 1
ATOM 609 C C . ASN A 1 78 ? -1.279 11.138 6.807 1.00 95.06 78 ASN A C 1
ATOM 611 O O . ASN A 1 78 ? -1.256 12.283 6.367 1.00 95.06 78 ASN A O 1
ATOM 615 N N . LEU A 1 79 ? -0.735 10.113 6.142 1.00 96.25 79 LEU A N 1
ATOM 616 C CA . LEU A 1 79 ? -0.039 10.284 4.864 1.00 96.25 79 LEU A CA 1
ATOM 617 C C . LEU A 1 79 ? -0.956 10.845 3.767 1.00 96.25 79 LEU A C 1
ATOM 619 O O . LEU A 1 79 ? -0.518 11.660 2.959 1.00 96.25 79 LEU A O 1
ATOM 623 N N . LEU A 1 80 ? -2.221 10.417 3.707 1.00 96.06 80 LEU A N 1
ATOM 624 C CA . LEU A 1 80 ? -3.196 10.988 2.774 1.00 96.06 80 LEU A CA 1
ATOM 625 C C . LEU A 1 80 ? -3.409 12.480 3.064 1.00 96.06 80 LEU A C 1
ATOM 627 O O . LEU A 1 80 ? -3.329 13.287 2.137 1.00 96.06 80 LEU A O 1
ATOM 631 N N . SER A 1 81 ? -3.611 12.846 4.329 1.00 93.69 81 SER A N 1
ATOM 632 C CA . SER A 1 81 ? -3.791 14.235 4.761 1.00 93.69 81 SER A CA 1
ATOM 633 C C . SER A 1 81 ? -2.565 15.103 4.454 1.00 93.69 81 SER A C 1
ATOM 635 O O . SER 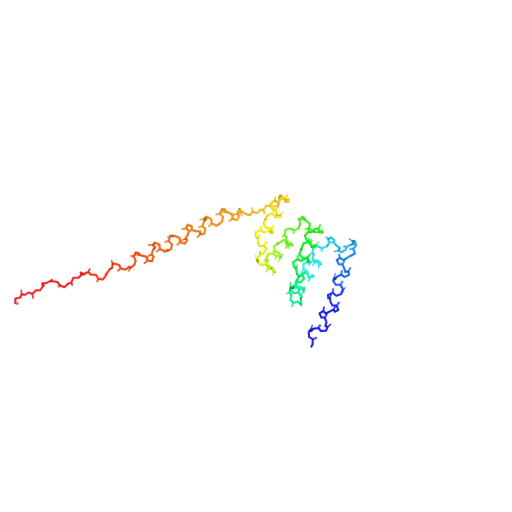A 1 81 ? -2.709 16.164 3.853 1.00 93.69 81 SER A O 1
ATOM 637 N N . GLU A 1 82 ? -1.353 14.629 4.761 1.00 94.31 82 GLU A N 1
ATOM 638 C CA . GLU A 1 82 ? -0.085 15.312 4.447 1.00 94.31 82 GLU A CA 1
ATOM 639 C C . GLU A 1 82 ? 0.095 15.571 2.946 1.00 94.31 82 GLU A C 1
ATOM 641 O O . GLU A 1 82 ? 0.692 16.568 2.540 1.00 94.31 82 GLU A O 1
ATOM 646 N N . LYS A 1 83 ? -0.420 14.675 2.097 1.00 93.62 83 LYS A N 1
ATOM 647 C CA . LYS A 1 83 ? -0.388 14.817 0.635 1.00 93.62 83 LYS A CA 1
ATOM 648 C C . LYS A 1 83 ? -1.564 15.624 0.076 1.00 93.62 83 LYS A C 1
ATOM 650 O O . LYS A 1 83 ? -1.697 15.713 -1.142 1.00 93.62 83 LYS A O 1
ATOM 655 N N . GLY A 1 84 ? -2.418 16.195 0.926 1.00 93.88 84 GLY A N 1
ATOM 656 C CA . GLY A 1 84 ? -3.606 16.945 0.509 1.00 93.88 84 GLY A CA 1
ATOM 657 C C . GLY A 1 84 ? -4.693 16.069 -0.124 1.00 93.88 84 GLY A C 1
ATOM 658 O O . GLY A 1 84 ? -5.579 16.567 -0.820 1.00 93.88 84 GLY A O 1
ATOM 659 N N . MET A 1 85 ? -4.639 14.752 0.085 1.00 94.56 85 MET A N 1
ATOM 660 C CA . MET A 1 85 ? -5.632 13.823 -0.436 1.00 94.56 85 MET A CA 1
ATOM 661 C C . MET A 1 85 ? -6.872 13.863 0.448 1.00 94.56 85 MET A C 1
ATOM 663 O O . MET A 1 85 ? -6.809 13.653 1.655 1.00 94.56 85 MET A O 1
ATOM 667 N N . ARG A 1 86 ? -8.037 14.069 -0.168 1.00 94.06 86 ARG A N 1
ATOM 668 C CA . ARG A 1 86 ? -9.302 14.159 0.566 1.00 94.06 86 ARG A CA 1
ATOM 669 C C . ARG A 1 86 ? -9.599 12.866 1.325 1.00 94.06 86 ARG A C 1
ATOM 671 O O . ARG A 1 86 ? -9.845 11.827 0.704 1.00 94.06 86 ARG A O 1
ATOM 678 N N . VAL A 1 87 ? -9.676 12.947 2.645 1.00 92.44 87 VAL A N 1
ATOM 679 C CA . VAL A 1 87 ? -10.281 11.937 3.523 1.00 92.44 87 VAL A CA 1
ATOM 680 C C . VAL A 1 87 ? -11.710 12.396 3.830 1.00 92.44 87 VAL A C 1
ATOM 682 O O . VAL A 1 87 ? -11.977 13.594 3.850 1.00 92.44 87 VAL A O 1
ATOM 685 N N . ARG A 1 88 ? -12.673 11.468 3.939 1.00 91.75 88 ARG A N 1
ATOM 686 C CA . ARG A 1 88 ? -14.091 11.848 4.103 1.00 91.75 88 ARG A CA 1
ATOM 687 C C . ARG A 1 88 ? -14.356 12.491 5.466 1.00 91.75 88 ARG A C 1
ATOM 689 O O . ARG A 1 88 ? -15.173 13.399 5.529 1.00 91.75 88 ARG A O 1
ATOM 696 N N . MET A 1 89 ? -13.667 12.003 6.490 1.00 90.69 89 MET A N 1
ATOM 697 C CA . MET A 1 89 ? -13.745 12.452 7.874 1.00 90.69 89 MET A CA 1
ATOM 698 C C . MET A 1 89 ? -12.403 12.130 8.556 1.00 90.69 89 MET A C 1
ATOM 700 O O . MET A 1 89 ? -11.851 11.058 8.272 1.00 90.69 89 MET A O 1
ATOM 704 N N . PRO A 1 90 ? -11.855 13.023 9.396 1.00 88.69 90 PRO A N 1
ATOM 705 C CA . PRO A 1 90 ? -10.726 12.722 10.275 1.00 88.69 90 PRO A CA 1
ATOM 706 C C . PRO A 1 90 ? -11.008 11.515 11.174 1.00 88.69 90 PRO A C 1
ATOM 708 O O . PRO A 1 90 ? -12.158 11.246 11.517 1.00 88.69 90 PRO A O 1
ATOM 711 N N . LEU A 1 91 ? -9.968 10.777 11.564 1.00 91.06 91 LEU A N 1
ATOM 712 C CA . LEU A 1 91 ? -10.158 9.598 12.418 1.00 91.06 91 LEU A CA 1
ATOM 713 C C . LEU A 1 91 ? -10.584 9.986 13.830 1.00 91.06 91 LEU A C 1
ATOM 715 O O . LEU A 1 91 ? -11.317 9.240 14.463 1.00 91.06 91 LEU A O 1
ATOM 719 N N . GLU A 1 92 ? -10.152 11.151 14.291 1.00 90.31 92 GLU A N 1
ATOM 720 C CA . GLU A 1 92 ? -10.472 11.709 15.598 1.00 90.31 92 GLU A CA 1
ATOM 721 C C . GLU A 1 92 ? -11.970 12.028 15.699 1.00 90.31 92 GLU A C 1
ATOM 723 O O . GLU A 1 92 ? -12.623 11.644 16.663 1.00 90.31 92 GLU A O 1
ATOM 728 N N . GLU A 1 93 ? -12.545 12.655 14.666 1.00 90.62 93 GLU A N 1
ATOM 729 C CA . GLU A 1 93 ? -13.993 12.898 14.592 1.00 90.62 93 GLU A CA 1
ATOM 730 C C . GLU A 1 93 ? -14.777 11.579 14.551 1.00 90.62 93 GLU A C 1
ATOM 732 O O . GLU A 1 93 ? -15.782 11.425 15.240 1.00 90.62 93 GLU A O 1
ATOM 737 N N . LEU A 1 94 ? -14.287 10.604 13.779 1.00 90.81 94 LEU A N 1
ATOM 738 C CA . LEU A 1 94 ? -14.885 9.271 13.680 1.00 90.81 94 LEU A CA 1
ATOM 739 C C . LEU A 1 94 ? -14.887 8.545 15.033 1.00 90.81 94 LEU A C 1
ATOM 741 O O . LEU A 1 94 ? -15.886 7.918 15.370 1.00 90.81 94 LEU A O 1
ATOM 745 N N . GLN A 1 95 ? -13.802 8.661 15.806 1.00 91.62 95 GLN A N 1
ATOM 746 C CA . GLN A 1 95 ? -13.674 8.081 17.147 1.00 91.62 95 GLN A CA 1
ATOM 747 C C . GLN A 1 95 ? -14.722 8.641 18.108 1.00 91.62 95 GLN A C 1
ATOM 749 O O . GLN A 1 95 ? -15.460 7.863 18.711 1.00 91.62 95 GLN A O 1
ATOM 754 N N . VAL A 1 96 ? -14.859 9.969 18.170 1.00 94.06 96 VAL A N 1
ATOM 755 C CA . VAL A 1 96 ? -15.859 10.632 19.024 1.00 94.06 96 VAL A CA 1
ATOM 756 C C . VAL A 1 96 ? -17.275 10.175 18.673 1.00 94.06 96 VAL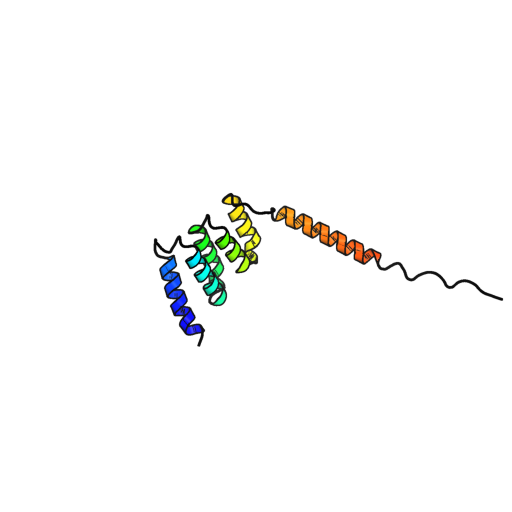 A C 1
ATOM 758 O O . VAL A 1 96 ? -18.073 9.876 19.561 1.00 94.06 96 VAL A O 1
ATOM 761 N N . LEU A 1 97 ? -17.594 10.085 17.377 1.00 92.88 97 LEU A N 1
ATOM 762 C CA . LEU A 1 97 ? -18.904 9.609 16.930 1.00 92.88 97 LEU A CA 1
ATOM 763 C C . LEU A 1 97 ? -19.160 8.161 17.362 1.00 92.88 97 LEU A C 1
ATOM 765 O O . LEU A 1 97 ? -20.240 7.872 17.871 1.00 92.88 97 LEU A O 1
ATOM 769 N N . THR A 1 98 ? -18.176 7.269 17.210 1.00 91.56 98 THR A N 1
ATOM 770 C CA . THR A 1 98 ? -18.319 5.868 17.637 1.00 91.56 98 THR A CA 1
ATOM 771 C C . THR A 1 98 ? -18.440 5.708 19.150 1.00 91.56 98 THR A C 1
ATOM 773 O O . THR A 1 98 ? -19.223 4.883 19.605 1.00 91.56 98 THR A O 1
ATOM 776 N N . GLU A 1 99 ? -17.709 6.496 19.942 1.00 92.62 99 GLU A N 1
ATOM 777 C CA . GLU A 1 99 ? -17.824 6.492 21.408 1.00 92.62 99 GLU A CA 1
ATOM 778 C C . GLU A 1 99 ? -19.220 6.951 21.842 1.00 92.62 99 GLU A C 1
ATOM 780 O O . GLU A 1 99 ? -19.875 6.282 22.639 1.00 92.62 99 GLU A O 1
ATOM 785 N N . THR A 1 100 ? -19.719 8.030 21.232 1.00 90.75 100 THR A N 1
ATOM 786 C CA . THR A 1 100 ? -21.064 8.559 21.500 1.00 90.75 100 THR A CA 1
ATOM 787 C C . THR A 1 100 ? -22.151 7.534 21.159 1.00 90.75 100 THR A C 1
ATOM 789 O O . THR A 1 100 ? -23.100 7.362 21.919 1.00 90.75 100 THR A O 1
ATOM 792 N N . GLU A 1 101 ? -22.032 6.834 20.028 1.00 91.19 101 GLU A N 1
ATOM 793 C CA . GLU A 1 101 ? -22.989 5.796 19.623 1.00 91.19 101 GLU A CA 1
ATOM 794 C C . GLU A 1 101 ? -23.014 4.625 20.618 1.00 91.19 101 GLU A C 1
ATOM 796 O O . GLU A 1 101 ? -24.091 4.182 21.016 1.00 91.19 101 GLU A O 1
ATOM 801 N N . LEU A 1 102 ? -21.846 4.175 21.088 1.00 90.12 102 LEU A N 1
ATOM 802 C CA . LEU A 1 102 ? -21.742 3.114 22.095 1.00 90.12 102 LEU A CA 1
ATOM 803 C C . LEU A 1 102 ? -22.358 3.521 23.440 1.00 90.12 102 LEU A C 1
ATOM 805 O O . LEU A 1 102 ? -23.048 2.718 24.065 1.00 90.12 102 LEU A O 1
ATOM 809 N N . GLU A 1 103 ? -22.167 4.769 23.874 1.00 90.62 103 GLU A N 1
ATOM 810 C CA . GLU A 1 103 ? -22.814 5.283 25.086 1.00 90.62 103 GLU A CA 1
ATOM 811 C C . GLU A 1 103 ? -24.346 5.270 24.988 1.00 90.62 103 GLU A C 1
ATOM 813 O O . GLU A 1 103 ? -25.025 5.024 25.985 1.00 90.62 103 GLU A O 1
ATOM 818 N N . LEU A 1 104 ? -24.903 5.536 23.803 1.00 88.12 104 LEU A N 1
ATOM 819 C CA . LEU A 1 104 ? -26.348 5.489 23.571 1.00 88.12 104 LEU A CA 1
ATOM 820 C C . LEU A 1 104 ? -26.881 4.054 23.572 1.00 88.12 104 LEU A C 1
ATOM 822 O O . LEU A 1 104 ? -27.963 3.817 24.103 1.00 88.12 104 LEU A O 1
ATOM 826 N N . VAL A 1 105 ? -26.129 3.101 23.014 1.00 86.81 105 VAL A N 1
ATOM 827 C CA . VAL A 1 105 ? -26.488 1.675 23.056 1.00 86.81 105 VAL A CA 1
ATOM 828 C C . VAL A 1 105 ? -26.538 1.181 24.501 1.00 86.81 105 VAL A C 1
ATOM 830 O O . VAL A 1 105 ? -27.558 0.630 24.905 1.00 86.81 105 VAL A O 1
ATOM 833 N N . ASN A 1 106 ? -25.506 1.465 25.299 1.00 84.94 106 ASN A N 1
ATOM 834 C CA . ASN A 1 106 ? -25.453 1.032 26.699 1.00 84.94 106 ASN A CA 1
ATOM 835 C C . ASN A 1 106 ? -26.611 1.617 27.526 1.00 84.94 106 ASN A C 1
ATOM 837 O O . ASN A 1 106 ? -27.282 0.894 28.253 1.00 84.94 106 ASN A O 1
ATOM 841 N N . LYS A 1 107 ? -26.925 2.909 27.344 1.00 79.94 107 LYS A N 1
ATOM 842 C CA . LYS A 1 107 ? -28.071 3.550 28.017 1.00 79.94 107 LYS A CA 1
ATOM 843 C C . LYS A 1 107 ? -29.417 2.916 27.658 1.00 79.94 107 LYS A C 1
ATOM 845 O O . LYS A 1 107 ? -30.350 2.997 28.448 1.00 79.94 107 LYS A O 1
ATOM 850 N N . ASN A 1 108 ? -29.556 2.331 26.470 1.00 73.12 108 ASN A N 1
ATOM 851 C CA . ASN A 1 108 ? -30.793 1.663 26.073 1.00 73.12 108 ASN A CA 1
ATOM 852 C C . ASN A 1 108 ? -30.918 0.264 26.690 1.00 73.12 108 ASN A C 1
ATOM 854 O O . ASN A 1 108 ? -32.037 -0.149 26.974 1.00 73.12 108 ASN A O 1
ATOM 858 N N . GLU A 1 109 ? -29.810 -0.443 26.928 1.00 68.12 109 GLU A N 1
ATOM 859 C CA . GLU A 1 109 ? -29.820 -1.739 27.624 1.00 68.12 109 GLU A CA 1
ATOM 860 C C . GLU A 1 109 ? -30.183 -1.583 29.109 1.00 68.12 109 GLU A C 1
ATOM 862 O O . GLU A 1 109 ? -30.969 -2.372 29.633 1.00 68.12 109 GLU A O 1
ATOM 867 N N . ASP A 1 110 ? -29.716 -0.511 29.753 1.00 60.97 110 ASP A N 1
ATOM 868 C CA . ASP A 1 110 ? -30.040 -0.210 31.155 1.00 60.97 110 ASP A CA 1
ATOM 869 C C . ASP A 1 110 ? -31.531 0.139 31.377 1.00 60.97 110 ASP A C 1
ATOM 871 O O . ASP A 1 110 ? -32.036 0.018 32.490 1.00 60.97 110 ASP A O 1
ATOM 875 N N . ASN A 1 111 ? -32.263 0.536 30.327 1.00 58.62 111 ASN A N 1
ATOM 876 C CA . ASN A 1 111 ? -33.684 0.912 30.404 1.00 58.62 111 ASN A CA 1
ATOM 877 C C . ASN A 1 111 ? -34.670 -0.265 30.216 1.00 58.62 111 ASN A C 1
ATOM 879 O O . ASN A 1 111 ? -35.876 -0.049 30.294 1.00 58.62 111 ASN A O 1
ATOM 883 N N . VAL A 1 112 ? -34.204 -1.494 29.950 1.00 56.97 112 VAL A N 1
ATOM 884 C CA . VAL A 1 112 ? -35.080 -2.667 29.693 1.00 56.97 112 VAL A CA 1
ATOM 885 C C . VAL A 1 112 ? -35.344 -3.509 30.958 1.00 56.97 112 VAL A C 1
ATOM 887 O O . VAL A 1 112 ? -36.136 -4.444 30.918 1.00 56.97 112 VAL A O 1
ATOM 890 N N . VAL A 1 113 ? -34.729 -3.189 32.102 1.00 53.72 113 VAL A N 1
ATOM 891 C CA . VAL A 1 113 ? -34.786 -4.037 33.315 1.00 53.72 113 VAL A CA 1
ATOM 892 C C . VAL A 1 113 ? -35.945 -3.695 34.275 1.00 53.72 113 VAL A C 1
ATOM 894 O O . VAL A 1 113 ? -36.129 -4.403 35.255 1.00 53.72 113 VAL A O 1
ATOM 897 N N . ASP A 1 114 ? -36.777 -2.686 33.998 1.00 52.31 114 ASP A N 1
ATOM 898 C CA . ASP A 1 114 ? -37.791 -2.211 34.962 1.00 52.31 114 ASP A CA 1
ATOM 899 C C . ASP A 1 114 ? -39.226 -2.248 34.399 1.00 52.31 114 ASP A C 1
ATOM 901 O O . ASP A 1 114 ? -39.861 -1.221 34.167 1.00 52.31 114 ASP A O 1
ATOM 905 N N . SER A 1 115 ? -39.733 -3.441 34.065 1.00 46.81 115 SER A N 1
ATOM 906 C CA . SER A 1 115 ? -41.131 -3.611 33.609 1.00 46.81 115 SER A CA 1
ATOM 907 C C . SER A 1 115 ? -41.874 -4.816 34.194 1.00 46.81 115 SER A C 1
ATOM 909 O O . SER A 1 115 ? -43.008 -5.050 33.790 1.00 46.81 115 SER A O 1
ATOM 911 N N . ASP A 1 116 ? -41.292 -5.548 35.147 1.00 47.97 116 ASP A N 1
ATOM 912 C CA . ASP A 1 116 ? -41.937 -6.717 35.766 1.00 47.97 116 ASP A CA 1
ATOM 913 C C . ASP A 1 116 ? -42.229 -6.490 37.263 1.00 47.97 116 ASP A C 1
ATOM 915 O O . ASP A 1 116 ? -41.911 -7.343 38.084 1.00 47.97 116 ASP A O 1
ATOM 919 N N . GLU A 1 117 ? -42.840 -5.366 37.649 1.00 54.25 117 GLU A N 1
ATOM 920 C CA . GLU A 1 117 ? -43.539 -5.264 38.942 1.00 54.25 117 GLU A CA 1
ATOM 921 C C . GLU A 1 117 ? -44.862 -4.484 38.789 1.00 54.25 117 GLU A C 1
ATOM 923 O O . GLU A 1 117 ? -44.911 -3.473 38.096 1.00 54.25 117 GLU A O 1
ATOM 928 N N . GLU A 1 118 ? -45.902 -4.976 39.483 1.00 47.47 118 GLU A N 1
ATOM 929 C CA . GLU A 1 118 ? -47.326 -4.555 39.527 1.00 47.47 118 GLU A CA 1
ATOM 930 C C . GLU A 1 118 ? -48.222 -5.229 38.455 1.00 47.47 118 GLU A C 1
ATOM 932 O O . GLU A 1 118 ? -48.004 -5.094 37.261 1.00 47.47 118 GLU A O 1
ATOM 937 N N . GLU A 1 119 ? -49.239 -6.041 38.770 1.00 45.25 119 GLU A N 1
ATOM 938 C CA . GLU A 1 119 ? -50.203 -6.002 39.877 1.00 45.25 119 GLU A CA 1
ATOM 939 C C . GLU A 1 119 ? -50.637 -7.424 40.295 1.00 45.25 119 GLU A C 1
ATOM 941 O O . GLU A 1 119 ? -51.076 -8.211 39.465 1.00 45.25 119 GLU A O 1
ATOM 946 N N . ASP A 1 120 ? -50.602 -7.722 41.596 1.00 44.47 120 ASP A N 1
ATOM 947 C CA . ASP A 1 120 ? -51.499 -8.704 42.225 1.00 44.47 120 ASP A CA 1
ATOM 948 C C . ASP A 1 120 ? -51.843 -8.181 43.630 1.00 44.47 120 ASP A C 1
ATOM 950 O O . ASP A 1 120 ? -51.293 -8.595 44.655 1.00 44.47 120 ASP A O 1
ATOM 954 N N . GLN A 1 121 ? -52.749 -7.204 43.683 1.00 51.47 121 GLN A N 1
ATOM 955 C CA . GLN A 1 121 ? -53.509 -6.899 44.890 1.00 51.47 121 GLN A CA 1
ATOM 956 C C . GLN A 1 121 ? -55.003 -6.846 44.565 1.00 51.47 121 GLN A C 1
ATOM 958 O O . GLN A 1 121 ? -55.421 -6.279 43.566 1.00 51.47 121 GLN A O 1
ATOM 963 N N . GLU A 1 122 ? -55.770 -7.426 45.491 1.00 51.50 122 GLU A N 1
ATOM 964 C CA . GLU A 1 122 ? -57.229 -7.375 45.646 1.00 51.50 122 GLU A CA 1
ATOM 965 C C . GLU A 1 122 ? -58.088 -8.348 44.825 1.00 51.50 122 GLU A C 1
ATOM 967 O O . GLU A 1 122 ? -58.601 -8.057 43.752 1.00 51.50 122 GLU A O 1
ATOM 972 N N . THR A 1 123 ? -58.479 -9.446 45.480 1.00 44.53 123 THR A N 1
ATOM 973 C CA . THR A 1 123 ? -59.827 -9.467 46.085 1.00 44.53 123 THR A CA 1
ATOM 974 C C . THR A 1 123 ? -59.921 -10.520 47.193 1.00 44.53 123 THR A C 1
ATOM 976 O O . THR A 1 123 ? -59.892 -11.726 46.958 1.00 44.53 123 THR A O 1
ATOM 979 N N . LYS A 1 124 ? -60.013 -10.036 48.437 1.00 48.03 124 LYS A N 1
ATOM 980 C CA . LYS A 1 124 ? -60.708 -10.727 49.527 1.00 48.03 124 LYS A CA 1
ATOM 981 C C . LYS A 1 124 ? -62.194 -10.423 49.355 1.00 48.03 124 LYS A C 1
ATOM 983 O O . LYS A 1 124 ? -62.529 -9.244 49.313 1.00 48.03 124 LYS A O 1
ATOM 988 N N . ASP A 1 125 ? -63.020 -11.458 49.236 1.00 51.91 125 ASP A N 1
ATOM 989 C CA . ASP A 1 125 ? -64.231 -11.704 50.044 1.00 51.91 125 ASP A CA 1
ATOM 990 C C . ASP A 1 125 ? -64.916 -13.011 49.608 1.00 51.91 125 ASP A C 1
ATOM 992 O O . ASP A 1 125 ? -65.033 -13.256 48.385 1.00 51.91 125 ASP A O 1
#

pLDDT: mean 86.75, std 16.69, range [44.41, 98.31]

Sequence (125 aa):
GLLSCGHRLENVLRKGVSRPPGNHCPLLWRLYLALVATTQPKKLRELIYRALSHCPGVKSVYLDCVRLMPGMLKEIVNLLSEKGMRVRMPLEELQVLTETELELVNKNEDNVVDSDEEEDQETKD

Organism: Cherax quadricarinatus (NCBI:txid27406)

Foldseek 3Di:
DPVVVLVVVLVVLVVQCVDPVRVLPLVSLLVNLVSCLVVPVVCNVVSLVSSCVSHVPDVVSLVSSCVSPVVCVLVSVVSCVVSVHDDPDHVVVVVVVVVVVVVVVVVVVVVPPPDPDDDDDDDDD